Protein AF-A0A7S0SSJ2-F1 (afdb_monomer)

Organism: NCBI:txid96789

InterPro domains:
  IPR027417 P-loop containing nucleoside triphosphate hydrolase [G3DSA:3.40.50.300] (2-114)
  IPR027417 P-loop containing nucleoside triphosphate hydrolase [SSF52540] (21-78)

Structure (mmCIF, N/CA/C/O backbone):
data_AF-A0A7S0SSJ2-F1
#
_entry.id   AF-A0A7S0SSJ2-F1
#
loop_
_atom_site.group_PDB
_atom_site.id
_atom_site.type_symbol
_atom_site.label_atom_id
_atom_site.label_alt_id
_atom_site.label_comp_id
_atom_site.label_asym_id
_atom_site.label_entity_id
_atom_site.label_seq_id
_atom_site.pdbx_PDB_ins_code
_atom_site.Cartn_x
_atom_site.Cartn_y
_atom_site.Cartn_z
_atom_site.occupancy
_atom_site.B_iso_or_equiv
_atom_site.auth_seq_id
_atom_site.auth_comp_id
_atom_site.auth_asym_id
_atom_site.auth_atom_id
_atom_site.pdbx_PDB_model_num
ATOM 1 N N . GLY A 1 1 ? -35.348 -9.050 -1.127 1.00 56.72 1 GLY A N 1
ATOM 2 C CA . GLY A 1 1 ? -35.152 -7.618 -0.836 1.00 56.72 1 GLY A CA 1
ATOM 3 C C . GLY A 1 1 ? -34.572 -6.949 -2.057 1.00 56.72 1 GLY A C 1
ATOM 4 O O . GLY A 1 1 ? -33.995 -7.650 -2.886 1.00 56.72 1 GLY A O 1
ATOM 5 N N . LYS A 1 2 ? -34.745 -5.635 -2.213 1.00 62.66 2 LYS A N 1
ATOM 6 C CA . LYS A 1 2 ? -33.940 -4.910 -3.200 1.00 62.66 2 LYS A CA 1
ATOM 7 C C . LYS A 1 2 ? -32.551 -4.708 -2.587 1.00 62.66 2 LYS A C 1
ATOM 9 O O . LYS A 1 2 ? -32.437 -4.501 -1.388 1.00 62.66 2 LYS A O 1
ATOM 14 N N . LEU A 1 3 ? -31.499 -4.751 -3.401 1.00 72.38 3 LEU A N 1
ATOM 15 C CA . LEU A 1 3 ? -30.120 -4.521 -2.939 1.00 72.38 3 LEU A CA 1
ATOM 16 C C . LEU A 1 3 ? -29.913 -3.151 -2.263 1.00 72.38 3 LEU A C 1
ATOM 18 O O . LEU A 1 3 ? -28.961 -2.995 -1.517 1.00 72.38 3 LEU A O 1
ATOM 22 N N . ILE A 1 4 ? -30.819 -2.190 -2.481 1.00 79.44 4 ILE A N 1
ATOM 23 C CA . ILE A 1 4 ? -30.799 -0.862 -1.843 1.00 79.44 4 ILE A CA 1
ATOM 24 C C . ILE A 1 4 ? -31.039 -0.880 -0.325 1.00 79.44 4 ILE A C 1
ATOM 26 O O . ILE A 1 4 ? -30.821 0.143 0.312 1.00 79.44 4 ILE A O 1
ATOM 30 N N . ASP A 1 5 ? -31.484 -2.002 0.244 1.00 87.19 5 ASP A N 1
ATOM 31 C CA . ASP A 1 5 ? -31.799 -2.114 1.675 1.00 87.19 5 ASP A CA 1
ATOM 32 C C . ASP A 1 5 ? -30.610 -2.641 2.510 1.00 87.19 5 ASP A C 1
ATOM 34 O O . ASP A 1 5 ? -30.775 -2.920 3.696 1.00 87.19 5 ASP A O 1
ATOM 38 N N . TYR A 1 6 ? -29.433 -2.831 1.901 1.00 84.75 6 TYR A N 1
ATOM 39 C CA . TYR A 1 6 ? -28.267 -3.454 2.536 1.00 84.75 6 TYR A CA 1
ATOM 40 C C . TYR A 1 6 ? -27.045 -2.532 2.500 1.00 84.75 6 TYR A C 1
ATOM 42 O O . TYR A 1 6 ? -26.743 -1.930 1.470 1.00 84.75 6 TYR A O 1
ATOM 50 N N . GLU A 1 7 ? -26.310 -2.486 3.610 1.00 87.50 7 GLU A N 1
ATOM 51 C CA . GLU A 1 7 ? -25.026 -1.795 3.737 1.00 87.50 7 GLU A CA 1
ATOM 52 C C . GLU A 1 7 ? -23.968 -2.705 4.376 1.00 87.50 7 GLU A C 1
ATOM 54 O O . GLU A 1 7 ? -24.295 -3.720 4.995 1.00 87.50 7 GLU A O 1
ATOM 59 N N . ILE A 1 8 ? -22.695 -2.345 4.203 1.00 86.88 8 ILE A N 1
ATOM 60 C CA . ILE A 1 8 ? -21.563 -3.012 4.852 1.00 86.88 8 ILE A CA 1
ATOM 61 C C . ILE A 1 8 ? -21.060 -2.092 5.958 1.00 86.88 8 ILE A C 1
ATOM 63 O O . ILE A 1 8 ? -20.655 -0.963 5.684 1.00 86.88 8 ILE A O 1
ATOM 67 N N . GLN A 1 9 ? -21.046 -2.601 7.188 1.00 90.50 9 GLN A N 1
ATOM 68 C CA . GLN A 1 9 ? -20.478 -1.913 8.342 1.00 90.50 9 GLN A CA 1
ATOM 69 C C . GLN A 1 9 ? -19.176 -2.596 8.757 1.00 90.50 9 GLN A C 1
ATOM 71 O O . GLN A 1 9 ? -19.142 -3.802 9.003 1.00 90.50 9 GLN A O 1
ATOM 76 N N . LEU A 1 10 ? -18.100 -1.815 8.833 1.00 91.75 10 LEU A N 1
ATOM 77 C CA . LEU A 1 10 ? -16.808 -2.274 9.334 1.00 91.75 10 LEU A CA 1
ATOM 78 C C . LEU A 1 10 ? -16.740 -1.988 10.831 1.00 91.75 10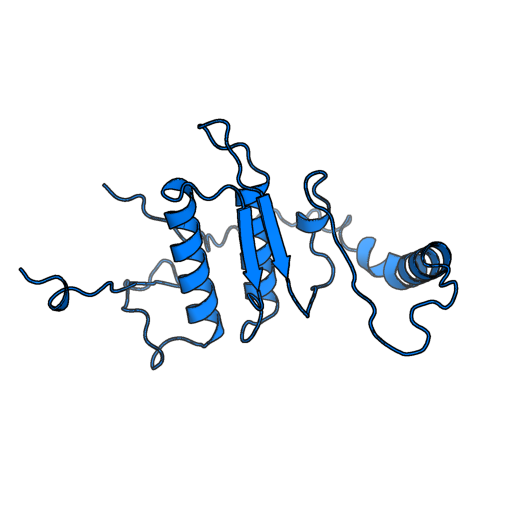 LEU A C 1
ATOM 80 O O . LEU A 1 10 ? -16.787 -0.827 11.232 1.00 91.75 10 LEU A O 1
ATOM 84 N N . ASN A 1 11 ? -16.610 -3.030 11.647 1.00 93.19 11 ASN A N 1
ATOM 85 C CA . ASN A 1 11 ? -16.332 -2.890 13.073 1.00 93.19 11 ASN A CA 1
ATOM 86 C C . ASN A 1 11 ? -14.839 -3.094 13.318 1.00 93.19 11 ASN A C 1
ATOM 88 O O . ASN A 1 11 ? -14.255 -4.048 12.810 1.00 93.19 11 ASN A O 1
ATOM 92 N N . VAL A 1 12 ? -14.233 -2.196 14.087 1.00 92.50 12 VAL A N 1
ATOM 93 C CA . VAL A 1 12 ? -12.790 -2.161 14.328 1.00 92.50 12 VAL A CA 1
ATOM 94 C C . VAL A 1 12 ? -12.492 -2.049 15.816 1.00 92.50 12 VAL A C 1
ATOM 96 O O . VAL A 1 12 ? -13.277 -1.494 16.585 1.00 92.50 12 VAL A O 1
ATOM 99 N N . SER A 1 13 ? -11.344 -2.584 16.213 1.00 90.69 13 SER A N 1
ATOM 100 C CA . SER A 1 13 ? -10.760 -2.401 17.536 1.00 90.69 13 SER A CA 1
ATOM 101 C C . SER A 1 13 ? -9.256 -2.246 17.354 1.00 90.69 13 SER A C 1
ATOM 103 O O . SER A 1 13 ? -8.628 -3.056 16.678 1.00 90.69 13 SER A O 1
ATOM 105 N N . PHE A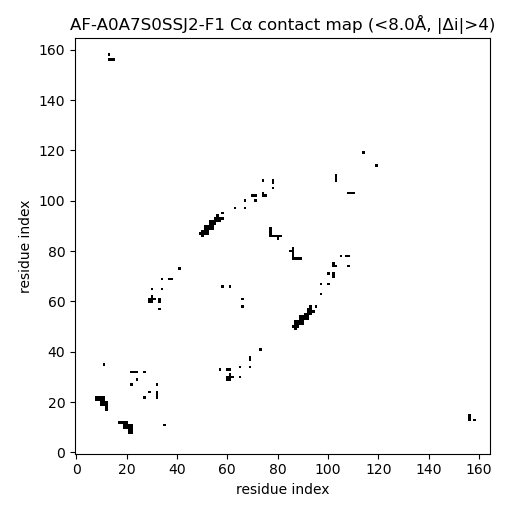 1 14 ? -8.693 -1.175 17.910 1.00 85.88 14 PHE A N 1
ATOM 106 C CA . PHE A 1 14 ? -7.260 -0.864 17.817 1.00 85.88 14 PHE A CA 1
ATOM 107 C C . PHE A 1 14 ? -6.507 -1.220 19.104 1.00 85.88 14 PHE A C 1
ATOM 109 O O . PHE A 1 14 ? -5.338 -0.879 19.247 1.00 85.88 14 PHE A O 1
ATOM 116 N N . ARG A 1 15 ? -7.195 -1.829 20.078 1.00 85.12 15 ARG A N 1
ATOM 117 C CA . ARG A 1 15 ? -6.622 -2.292 21.345 1.00 85.12 15 ARG A CA 1
ATOM 118 C C . ARG A 1 15 ? -7.282 -3.609 21.724 1.00 85.12 15 ARG A C 1
ATOM 120 O O . ARG A 1 15 ? -8.503 -3.721 21.653 1.00 85.12 15 ARG A O 1
ATOM 127 N N . ASN A 1 16 ? -6.498 -4.567 22.203 1.00 78.12 16 ASN A N 1
ATOM 128 C CA . ASN A 1 16 ? -6.989 -5.917 22.506 1.00 78.12 16 ASN A CA 1
ATOM 129 C C . ASN A 1 16 ? -8.155 -5.954 23.503 1.00 78.12 16 ASN A C 1
ATOM 131 O O . ASN A 1 16 ? -9.019 -6.818 23.413 1.00 78.12 16 ASN A O 1
ATOM 135 N N . GLU A 1 17 ? -8.203 -5.004 24.436 1.00 86.38 17 GLU A N 1
ATOM 136 C CA . GLU A 1 17 ? -9.239 -4.945 25.473 1.00 86.38 17 GLU A CA 1
ATOM 137 C C . GLU A 1 17 ? -10.399 -3.994 25.141 1.00 86.38 17 GLU A C 1
ATOM 139 O O . GLU A 1 17 ? -11.270 -3.775 25.983 1.00 86.38 17 GLU A O 1
ATOM 144 N N . SER A 1 18 ? -10.430 -3.389 23.946 1.00 85.75 18 SER A N 1
ATOM 145 C CA . SER A 1 18 ? -11.557 -2.545 23.542 1.00 85.75 18 SER A CA 1
ATOM 146 C C . SER A 1 18 ? -12.612 -3.314 22.762 1.00 85.75 18 SER A C 1
ATOM 148 O O . SER A 1 18 ? -12.300 -4.123 21.888 1.00 85.75 18 SER A O 1
ATOM 150 N N . ASP A 1 19 ? -13.873 -2.985 23.040 1.00 89.12 19 ASP A N 1
ATOM 151 C CA . ASP A 1 19 ? -15.005 -3.473 22.263 1.00 89.12 19 ASP A CA 1
ATOM 152 C C . ASP A 1 19 ? -14.875 -3.075 20.787 1.00 89.12 19 ASP A C 1
ATOM 154 O O . ASP A 1 19 ? -14.458 -1.960 20.454 1.00 89.12 19 ASP A O 1
ATOM 158 N N . LEU A 1 20 ? -15.303 -3.983 19.908 1.00 92.44 20 LEU A N 1
ATOM 159 C CA . LEU A 1 20 ? -15.479 -3.705 18.488 1.00 92.44 20 LEU A CA 1
ATOM 160 C C . LEU A 1 20 ? -16.498 -2.582 18.299 1.00 92.44 20 LEU A C 1
ATOM 162 O O . LEU A 1 20 ? -17.626 -2.646 18.793 1.00 92.44 20 LEU A O 1
ATOM 166 N N . VAL A 1 21 ? -16.100 -1.553 17.560 1.00 92.50 21 VAL A N 1
ATOM 167 C CA . VAL A 1 21 ? -16.920 -0.365 17.329 1.00 92.50 21 VAL A CA 1
ATOM 168 C C . VAL A 1 21 ? -16.955 -0.021 15.852 1.00 92.50 21 VAL A C 1
ATOM 170 O O . VAL A 1 21 ? -15.976 -0.202 15.132 1.00 92.50 21 VAL A O 1
ATOM 173 N N . GLU A 1 22 ? -18.090 0.502 15.400 1.00 93.06 22 GLU A N 1
ATOM 174 C CA . GLU A 1 22 ? -18.273 0.876 14.001 1.00 93.06 22 GLU A CA 1
ATOM 175 C C . GLU A 1 22 ? -17.240 1.930 13.571 1.00 93.06 22 GLU A C 1
ATOM 177 O O . GLU A 1 22 ? -17.023 2.946 14.250 1.00 93.06 22 GLU A O 1
ATOM 182 N N . LEU A 1 23 ? -16.599 1.691 12.425 1.00 91.56 23 LEU A N 1
ATOM 183 C CA . LEU A 1 23 ? -15.592 2.564 11.843 1.00 91.56 23 LEU A CA 1
ATOM 184 C C . LEU A 1 23 ? -16.226 3.897 11.424 1.00 91.56 23 LEU A C 1
ATOM 186 O O . LEU A 1 23 ? -16.713 4.069 10.311 1.00 91.56 23 LEU A O 1
ATOM 190 N N . SER A 1 24 ? -16.179 4.873 12.327 1.00 88.50 24 SER A N 1
ATOM 191 C CA . SER A 1 24 ? -16.754 6.202 12.113 1.00 88.50 24 SER A CA 1
ATOM 192 C C . SER A 1 24 ? -15.700 7.306 12.022 1.00 88.50 24 SER A C 1
ATOM 194 O O . SER A 1 24 ? -14.723 7.319 12.771 1.00 88.50 24 SER A O 1
ATOM 196 N N . GLY A 1 25 ? -15.953 8.297 11.159 1.00 85.56 25 GLY A N 1
ATOM 197 C CA . GLY A 1 25 ? -15.145 9.518 11.047 1.00 85.56 25 GLY A CA 1
ATOM 198 C C . GLY A 1 25 ? -15.203 10.445 12.264 1.00 85.56 25 GLY A C 1
ATOM 199 O O . GLY A 1 25 ? -14.368 11.333 12.378 1.00 85.56 25 GLY A O 1
ATOM 200 N N . LEU A 1 26 ? -16.168 10.249 13.168 1.00 86.25 26 LEU A N 1
ATOM 201 C CA . LEU A 1 26 ? -16.274 11.018 14.414 1.00 86.25 26 LEU A CA 1
ATOM 202 C C . LEU A 1 26 ? -15.372 10.474 15.528 1.00 86.25 26 LEU A C 1
ATOM 204 O O . LEU A 1 26 ? -15.060 11.203 16.466 1.00 86.25 26 LEU A O 1
ATOM 208 N N . ARG A 1 27 ? -15.006 9.189 15.453 1.00 85.88 27 ARG A N 1
ATOM 209 C CA . ARG A 1 27 ? -14.333 8.467 16.540 1.00 85.88 27 ARG A CA 1
ATOM 210 C C . ARG A 1 27 ? -12.903 8.066 16.197 1.00 85.88 27 ARG A C 1
ATOM 212 O O . ARG A 1 27 ? -12.080 7.997 17.101 1.00 85.88 27 ARG A O 1
ATOM 219 N N . HIS A 1 28 ? -12.623 7.838 14.918 1.00 89.31 28 HIS A N 1
ATOM 220 C CA . HIS A 1 28 ? -11.327 7.373 14.440 1.00 8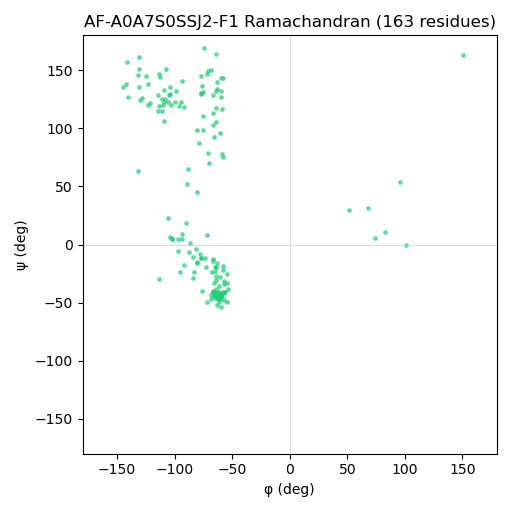9.31 28 HIS A CA 1
ATOM 221 C C . HIS A 1 28 ? -10.640 8.434 13.585 1.00 89.31 28 HIS A C 1
ATOM 223 O O . HIS A 1 28 ? -11.282 9.187 12.844 1.00 89.31 28 HIS A O 1
ATOM 229 N N . SER A 1 29 ? -9.316 8.468 13.675 1.00 87.69 29 SER A N 1
ATOM 230 C CA . SER A 1 29 ? -8.458 9.332 12.874 1.00 87.69 29 SER A CA 1
ATOM 231 C C . SER A 1 29 ? -8.540 8.995 11.379 1.00 87.69 29 SER A C 1
ATOM 233 O O . SER A 1 29 ? -9.001 7.927 10.969 1.00 87.69 29 SER A O 1
ATOM 235 N N . GLY A 1 30 ? -8.067 9.917 10.534 1.00 84.62 30 GLY A N 1
ATOM 236 C CA . GLY A 1 30 ? -7.947 9.661 9.095 1.00 84.62 30 GLY A CA 1
ATOM 237 C C . GLY A 1 30 ? -7.074 8.439 8.795 1.00 84.62 30 GLY A C 1
ATOM 238 O O . GLY A 1 30 ? -7.454 7.616 7.963 1.00 84.62 30 GLY A O 1
ATOM 239 N N . GLY A 1 31 ? -5.971 8.281 9.533 1.00 83.44 31 GLY A N 1
ATOM 240 C CA . GLY A 1 31 ? -5.044 7.170 9.350 1.00 83.44 31 GLY A CA 1
ATOM 241 C C . GLY A 1 31 ? -5.636 5.820 9.749 1.00 83.44 31 GLY A C 1
ATOM 242 O O . GLY A 1 31 ? -5.604 4.887 8.957 1.00 83.44 31 GLY A O 1
ATOM 243 N N . GLU A 1 32 ? -6.277 5.730 10.916 1.00 86.81 32 GLU A N 1
ATOM 244 C CA . GLU A 1 32 ? -6.969 4.509 11.369 1.00 86.81 32 GLU A CA 1
ATOM 245 C C . GLU A 1 32 ? -8.025 4.036 10.363 1.00 86.81 32 GLU A C 1
ATOM 247 O O . GLU A 1 32 ? -8.149 2.843 10.072 1.00 86.81 32 GLU A O 1
ATOM 252 N N . ARG A 1 33 ? -8.770 4.981 9.782 1.00 86.69 33 ARG A N 1
ATOM 253 C CA . ARG A 1 33 ? -9.764 4.689 8.746 1.00 86.69 33 ARG A CA 1
ATOM 254 C C . ARG A 1 33 ? -9.125 4.184 7.460 1.00 86.69 33 ARG A C 1
ATOM 256 O O . ARG A 1 33 ? -9.655 3.246 6.866 1.00 86.69 33 ARG A O 1
ATOM 263 N N . ALA A 1 34 ? -8.010 4.778 7.042 1.00 85.44 34 ALA A N 1
ATOM 264 C CA . ALA A 1 34 ? -7.264 4.330 5.873 1.00 85.44 34 ALA A CA 1
ATOM 265 C C . ALA A 1 34 ? -6.730 2.903 6.078 1.00 85.44 34 ALA A C 1
ATOM 267 O O . ALA A 1 34 ? -7.063 2.024 5.284 1.00 85.44 34 ALA A O 1
ATOM 268 N N . VAL A 1 35 ? -6.024 2.644 7.186 1.00 86.00 35 VAL A N 1
ATOM 269 C CA . VAL A 1 35 ? -5.492 1.312 7.534 1.00 86.00 35 VAL A CA 1
ATOM 270 C C . VAL A 1 35 ? -6.602 0.263 7.547 1.00 86.00 35 VAL A C 1
ATOM 272 O O . VAL A 1 35 ? -6.482 -0.766 6.888 1.00 86.00 35 VAL A O 1
ATOM 275 N N . SER A 1 36 ? -7.716 0.539 8.231 1.00 89.19 36 SER A N 1
ATOM 276 C CA . SER A 1 36 ? -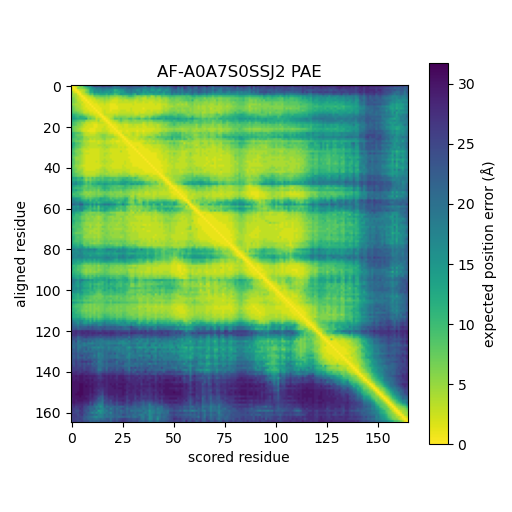8.846 -0.398 8.326 1.00 89.19 36 SER A CA 1
ATOM 277 C C . SER A 1 36 ? -9.447 -0.720 6.958 1.00 89.19 36 SER A C 1
ATOM 279 O O . SER A 1 36 ? -9.739 -1.874 6.653 1.00 89.19 36 SER A O 1
ATOM 281 N N . THR A 1 37 ? -9.604 0.302 6.112 1.00 87.81 37 THR A N 1
ATOM 282 C CA . THR A 1 37 ? -10.145 0.138 4.757 1.00 87.81 37 THR A CA 1
ATOM 283 C C . THR A 1 37 ? -9.214 -0.716 3.902 1.00 87.81 37 THR A C 1
ATOM 285 O O . THR A 1 37 ? -9.670 -1.619 3.207 1.00 87.81 37 THR A O 1
ATOM 288 N N . ILE A 1 38 ? -7.908 -0.464 3.972 1.00 85.75 38 ILE A N 1
ATOM 289 C CA . ILE A 1 38 ? -6.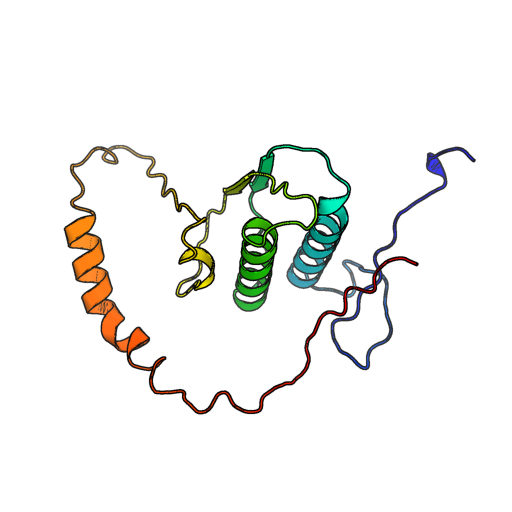904 -1.209 3.212 1.00 85.75 38 ILE A CA 1
ATOM 290 C C . ILE A 1 38 ? -6.860 -2.666 3.666 1.00 85.75 38 ILE A C 1
ATOM 292 O O . ILE A 1 38 ? -6.910 -3.552 2.821 1.00 85.75 38 ILE A O 1
ATOM 296 N N . MET A 1 39 ? -6.841 -2.922 4.975 1.00 85.94 39 MET A N 1
ATOM 297 C CA . MET A 1 39 ? -6.866 -4.281 5.525 1.00 85.94 39 MET A CA 1
ATOM 298 C C . MET A 1 39 ? -8.109 -5.051 5.078 1.00 85.94 39 MET A C 1
ATOM 300 O O . MET A 1 39 ? -8.006 -6.200 4.654 1.00 85.94 39 MET A O 1
ATOM 304 N N . TYR A 1 40 ? -9.277 -4.406 5.090 1.00 88.56 40 TYR A N 1
ATOM 305 C CA . TYR A 1 40 ? -10.502 -5.004 4.564 1.00 88.56 40 TYR A CA 1
ATOM 306 C C . TYR A 1 40 ? -10.386 -5.341 3.071 1.00 88.56 40 TYR A C 1
ATOM 308 O O . TYR A 1 40 ? -10.699 -6.457 2.657 1.00 88.56 40 TYR A O 1
ATOM 316 N N . LEU A 1 41 ? -9.887 -4.408 2.253 1.00 85.75 41 LEU A N 1
ATOM 317 C CA . LEU A 1 41 ? -9.658 -4.660 0.830 1.00 85.75 41 LEU A CA 1
ATOM 318 C C . LEU A 1 41 ? -8.649 -5.789 0.609 1.00 85.75 41 LEU A C 1
ATOM 320 O O . LEU A 1 41 ? -8.826 -6.567 -0.323 1.00 85.75 41 LEU A O 1
ATOM 324 N N . MET A 1 42 ? -7.628 -5.899 1.462 1.00 81.31 42 MET A N 1
ATOM 325 C CA . MET A 1 42 ? -6.647 -6.979 1.436 1.00 81.31 42 MET A CA 1
ATOM 326 C C . MET A 1 42 ? -7.255 -8.333 1.783 1.00 81.31 42 MET A C 1
ATOM 328 O O . MET A 1 42 ? -6.955 -9.303 1.104 1.00 81.31 42 MET A O 1
ATOM 332 N N . ALA A 1 43 ? -8.159 -8.407 2.758 1.00 84.19 43 ALA A N 1
ATOM 333 C CA . ALA A 1 43 ? -8.862 -9.648 3.078 1.00 84.19 43 ALA A CA 1
ATOM 334 C C . ALA A 1 43 ? -9.750 -10.137 1.916 1.00 84.19 43 ALA A C 1
ATOM 336 O O . ALA A 1 43 ? -9.915 -11.335 1.709 1.00 84.19 43 ALA A O 1
ATOM 337 N N . LEU A 1 44 ? -10.290 -9.219 1.108 1.00 83.69 44 LEU A N 1
ATOM 338 C CA . LEU A 1 44 ? -11.097 -9.571 -0.065 1.00 83.69 44 LEU A CA 1
ATOM 339 C C . LEU A 1 44 ? -10.274 -10.029 -1.268 1.00 83.69 44 LEU A C 1
ATOM 341 O O . LEU A 1 44 ? -10.842 -10.529 -2.240 1.00 83.69 44 LEU A O 1
ATOM 345 N N . GLN A 1 45 ? -8.957 -9.842 -1.247 1.00 77.75 45 GLN A N 1
ATOM 346 C CA . GLN A 1 45 ? -8.108 -10.068 -2.409 1.00 77.75 45 GLN A CA 1
ATOM 347 C C . GLN A 1 45 ? -8.209 -11.491 -2.952 1.00 77.75 45 GLN A C 1
ATOM 349 O O . GLN A 1 45 ? -8.309 -11.646 -4.171 1.00 77.75 45 GLN A O 1
ATOM 354 N N . ASP A 1 46 ? -8.264 -12.499 -2.087 1.00 71.31 46 ASP A N 1
ATOM 355 C CA . ASP A 1 46 ? -8.360 -13.908 -2.493 1.00 71.31 46 ASP A CA 1
ATOM 356 C C . ASP A 1 46 ? -9.670 -14.234 -3.225 1.00 71.31 46 ASP A C 1
ATOM 358 O O . ASP A 1 46 ? -9.744 -15.188 -3.996 1.00 71.31 46 ASP A O 1
ATOM 362 N N . MET A 1 47 ? -10.695 -13.395 -3.063 1.00 77.25 47 MET A N 1
ATOM 363 C CA . MET A 1 47 ? -11.973 -13.525 -3.763 1.00 77.25 47 MET A CA 1
ATOM 364 C C . MET A 1 47 ? -11.981 -12.830 -5.133 1.00 77.25 47 MET A C 1
ATOM 366 O O . MET A 1 47 ? -12.956 -12.949 -5.880 1.00 77.25 47 MET A O 1
ATOM 370 N N . THR A 1 48 ? -10.927 -12.086 -5.487 1.00 72.94 48 THR A N 1
ATOM 371 C CA . THR A 1 48 ? -10.864 -11.322 -6.742 1.00 72.94 48 THR A CA 1
ATOM 372 C C . THR A 1 48 ? -9.977 -12.010 -7.782 1.00 72.94 48 THR A C 1
ATOM 374 O O . THR A 1 48 ? -8.814 -12.314 -7.530 1.00 72.94 48 THR A O 1
ATOM 377 N N . ALA A 1 49 ? -10.498 -12.184 -8.998 1.00 73.50 49 ALA A N 1
ATOM 378 C CA . ALA A 1 49 ? -9.802 -12.860 -10.100 1.00 73.50 49 ALA A CA 1
ATOM 379 C C . ALA A 1 49 ? -8.950 -11.922 -10.988 1.00 73.50 49 ALA A C 1
ATOM 381 O O . ALA A 1 49 ? -8.654 -12.258 -12.135 1.00 73.50 49 ALA A O 1
ATOM 382 N N . SER A 1 50 ? -8.603 -10.718 -10.516 1.00 82.50 50 SER A N 1
ATOM 383 C CA . SER A 1 50 ? -7.867 -9.751 -11.344 1.00 82.50 50 SER A CA 1
ATOM 384 C C . SER A 1 50 ? -6.382 -10.119 -11.448 1.00 82.50 50 SER A C 1
ATOM 386 O O . SER A 1 50 ? -5.750 -10.282 -10.404 1.00 82.50 50 SER A O 1
ATOM 388 N N . PRO A 1 51 ? -5.791 -10.171 -12.659 1.00 83.38 51 PRO A N 1
ATOM 389 C CA . PRO A 1 51 ? -4.383 -10.524 -12.852 1.00 83.38 51 PRO A CA 1
ATOM 390 C C . PRO A 1 51 ? -3.385 -9.464 -12.428 1.00 83.38 51 PRO A C 1
ATOM 392 O O . PRO A 1 51 ? -2.220 -9.777 -12.185 1.00 83.38 51 PRO A O 1
ATOM 395 N N . PHE A 1 52 ? -3.841 -8.225 -12.302 1.00 87.81 52 PHE A N 1
ATOM 396 C CA . PHE A 1 52 ? -3.057 -7.169 -11.701 1.00 87.81 52 PHE A CA 1
ATOM 397 C C . PHE A 1 52 ? -3.938 -6.273 -10.842 1.00 87.81 52 PHE A C 1
ATOM 399 O O . PHE A 1 52 ? -5.160 -6.198 -11.014 1.00 87.81 52 PHE A O 1
ATOM 406 N N . ARG A 1 53 ? -3.297 -5.597 -9.898 1.00 87.19 53 ARG A N 1
ATOM 407 C CA . ARG A 1 53 ? -3.912 -4.658 -8.971 1.00 87.19 53 ARG A CA 1
ATOM 408 C C . ARG A 1 53 ? -3.090 -3.387 -8.971 1.00 87.19 53 ARG A C 1
ATOM 410 O O . ARG A 1 53 ? -1.864 -3.436 -8.956 1.00 87.19 53 ARG A O 1
ATOM 417 N N . VAL A 1 54 ? -3.780 -2.257 -9.023 1.00 88.81 54 VAL A N 1
ATOM 418 C CA . VAL A 1 54 ? -3.157 -0.939 -8.958 1.00 88.81 54 VAL A CA 1
ATOM 419 C C . VAL A 1 54 ? -3.622 -0.288 -7.676 1.00 88.81 54 VAL A C 1
ATOM 421 O O . VAL A 1 54 ? -4.817 -0.252 -7.385 1.00 88.81 54 VAL A O 1
ATOM 424 N N . VAL A 1 55 ? -2.658 0.186 -6.912 1.00 85.19 55 VAL A N 1
ATOM 425 C CA . VAL A 1 55 ? -2.853 0.865 -5.648 1.00 85.19 55 VAL A CA 1
ATOM 426 C C . VAL A 1 55 ? -2.178 2.219 -5.790 1.00 85.19 55 VAL A C 1
ATOM 428 O O . VAL A 1 55 ? -0.982 2.269 -6.055 1.00 85.19 55 VAL A O 1
ATOM 431 N N . ASP A 1 56 ? -2.943 3.294 -5.649 1.00 86.31 56 ASP A N 1
ATOM 432 C CA . ASP A 1 56 ? -2.457 4.667 -5.790 1.00 86.31 56 ASP A CA 1
ATOM 433 C C . ASP A 1 56 ? -2.784 5.466 -4.527 1.00 86.31 56 ASP A C 1
ATOM 435 O O . ASP A 1 56 ? -3.819 5.227 -3.902 1.00 86.31 56 ASP A O 1
ATOM 439 N N . GLU A 1 57 ? -1.892 6.381 -4.147 1.00 79.38 57 GLU A N 1
ATOM 440 C CA . GLU A 1 57 ? -2.043 7.295 -3.001 1.00 79.38 57 GLU A CA 1
ATOM 441 C C . GLU A 1 57 ? -2.410 6.602 -1.676 1.00 79.38 57 GLU A C 1
ATOM 443 O O . GLU A 1 57 ? -3.056 7.178 -0.796 1.00 79.38 57 GLU A O 1
ATOM 448 N N . ILE A 1 58 ? -1.985 5.347 -1.504 1.00 70.12 58 ILE A N 1
ATOM 449 C CA . ILE A 1 58 ? -2.384 4.538 -0.347 1.00 70.12 58 ILE A CA 1
ATOM 450 C C . ILE A 1 58 ? -1.895 5.101 0.985 1.00 70.12 58 ILE A C 1
ATOM 452 O O . ILE A 1 58 ? -2.424 4.748 2.030 1.00 70.12 58 ILE A O 1
ATOM 456 N N . ASN A 1 59 ? -0.886 5.965 0.947 1.00 65.19 59 ASN A N 1
ATOM 457 C CA . ASN A 1 59 ? -0.194 6.523 2.096 1.00 65.19 59 ASN A CA 1
ATOM 458 C C . ASN A 1 59 ? -0.561 7.980 2.420 1.00 65.19 59 ASN A C 1
ATOM 460 O O . ASN A 1 59 ? 0.036 8.568 3.325 1.00 65.19 59 ASN A O 1
ATOM 464 N N . GLN A 1 60 ? -1.543 8.583 1.741 1.00 70.88 60 GLN A N 1
ATOM 465 C CA . GLN A 1 60 ? -2.010 9.920 2.115 1.00 70.88 60 GLN A CA 1
ATOM 466 C C . GLN A 1 60 ? -2.883 9.893 3.375 1.00 70.88 60 GLN A C 1
ATOM 468 O O . GLN A 1 60 ? -3.846 9.140 3.486 1.00 70.88 60 GLN A O 1
ATOM 473 N N . GLY A 1 61 ? -2.572 10.775 4.329 1.00 70.25 61 GLY A N 1
ATOM 474 C CA . GLY A 1 61 ? -3.360 10.937 5.557 1.00 70.25 61 GLY A CA 1
ATOM 475 C C . GLY A 1 61 ? -3.047 9.928 6.668 1.00 70.25 61 GLY A C 1
ATOM 476 O O . GLY A 1 61 ? -3.772 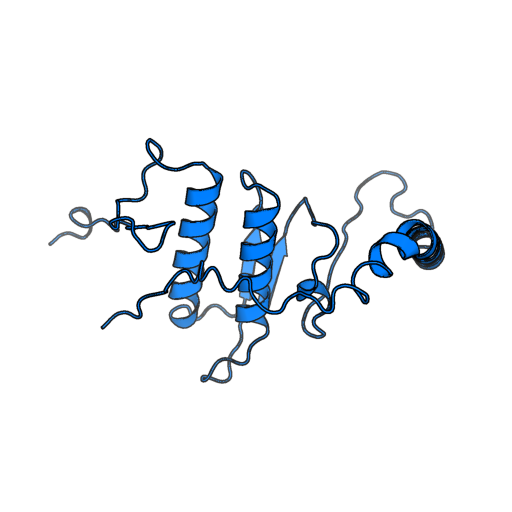9.895 7.662 1.00 70.25 61 GLY A O 1
ATOM 477 N N . MET A 1 62 ? -1.970 9.147 6.521 1.00 76.50 62 MET A N 1
ATOM 478 C CA . MET A 1 62 ? -1.413 8.267 7.553 1.00 76.50 62 MET A CA 1
ATOM 479 C C . MET A 1 62 ? -0.095 8.821 8.108 1.00 76.50 62 MET A C 1
ATOM 481 O O . MET A 1 62 ? 0.645 9.524 7.417 1.00 76.50 62 MET A O 1
ATOM 485 N N . ASP A 1 63 ? 0.195 8.506 9.370 1.00 81.69 63 ASP A N 1
ATOM 486 C CA . ASP A 1 63 ? 1.530 8.692 9.939 1.00 81.69 63 ASP A CA 1
ATOM 487 C C . ASP A 1 63 ? 2.518 7.631 9.415 1.00 81.69 63 ASP A C 1
ATOM 489 O O . ASP A 1 63 ? 2.139 6.646 8.778 1.00 81.69 63 ASP A O 1
ATOM 493 N N . GLU A 1 64 ? 3.807 7.831 9.693 1.00 81.38 64 GLU A N 1
ATOM 494 C CA . GLU A 1 64 ? 4.882 6.959 9.201 1.00 81.38 64 GLU A CA 1
ATOM 495 C C . GLU A 1 64 ? 4.806 5.523 9.746 1.00 81.38 64 GLU A C 1
ATOM 497 O O . GLU A 1 64 ? 5.276 4.592 9.091 1.00 81.38 64 GLU A O 1
ATOM 502 N N . ARG A 1 65 ? 4.221 5.317 10.936 1.00 82.88 65 ARG A N 1
ATOM 503 C CA . ARG A 1 65 ? 4.090 3.982 11.539 1.00 82.88 65 ARG A CA 1
ATOM 504 C C . ARG A 1 65 ? 3.042 3.167 10.786 1.00 82.88 65 ARG A C 1
ATOM 506 O O . ARG A 1 65 ? 3.317 2.038 10.387 1.00 82.88 65 ARG A O 1
ATOM 513 N N . ASN A 1 66 ? 1.872 3.757 10.568 1.00 80.00 66 ASN A N 1
ATOM 514 C CA . ASN A 1 66 ? 0.768 3.133 9.847 1.00 80.00 66 ASN A CA 1
ATOM 515 C C . ASN A 1 66 ? 1.114 2.893 8.374 1.00 80.00 66 ASN A C 1
ATOM 517 O O . ASN A 1 66 ? 0.838 1.820 7.843 1.00 80.00 66 ASN A O 1
ATOM 521 N N . GLU A 1 67 ? 1.780 3.855 7.733 1.00 81.94 67 GLU A N 1
ATOM 522 C CA . GLU A 1 67 ? 2.252 3.724 6.354 1.00 81.94 67 GLU A CA 1
ATOM 523 C C . GLU A 1 67 ? 3.234 2.552 6.187 1.00 81.94 67 GLU A C 1
ATOM 525 O O . GLU A 1 67 ? 3.073 1.756 5.261 1.00 81.94 67 GLU A O 1
ATOM 530 N N . ARG A 1 68 ? 4.200 2.395 7.105 1.00 85.31 68 ARG A N 1
ATOM 531 C CA . ARG A 1 68 ? 5.130 1.254 7.091 1.00 85.31 68 ARG A CA 1
ATOM 532 C C . ARG A 1 68 ? 4.389 -0.073 7.255 1.00 85.31 68 ARG A C 1
ATOM 534 O O . ARG A 1 68 ? 4.582 -0.971 6.444 1.00 85.31 68 ARG A O 1
ATOM 541 N N . LEU A 1 69 ? 3.504 -0.172 8.248 1.00 84.69 69 LEU A N 1
ATOM 542 C CA . LEU A 1 69 ? 2.757 -1.402 8.527 1.00 84.69 69 LEU A CA 1
ATOM 543 C C . LEU A 1 69 ? 1.895 -1.832 7.334 1.00 84.69 69 LEU A C 1
ATOM 545 O O . LEU A 1 69 ? 1.899 -3.000 6.953 1.00 84.69 69 LEU A O 1
ATOM 549 N N . VAL A 1 70 ? 1.174 -0.889 6.726 1.00 84.50 70 VAL A N 1
ATOM 550 C CA . VAL A 1 70 ? 0.357 -1.151 5.537 1.00 84.50 70 VAL A CA 1
ATOM 551 C C . VAL A 1 70 ? 1.220 -1.623 4.374 1.00 84.50 70 VAL A C 1
ATOM 553 O O . VAL A 1 70 ? 0.880 -2.611 3.723 1.00 84.50 70 VAL A O 1
ATOM 556 N N . LEU A 1 71 ? 2.334 -0.938 4.112 1.00 85.00 71 LEU A N 1
ATOM 557 C CA . LEU A 1 71 ? 3.214 -1.300 3.011 1.00 85.00 71 LEU A CA 1
ATOM 558 C C . LEU A 1 71 ? 3.796 -2.702 3.195 1.00 85.00 71 LEU A C 1
ATOM 560 O O . LEU A 1 71 ? 3.752 -3.505 2.264 1.00 85.00 71 LEU A O 1
ATOM 564 N N . ASP A 1 72 ? 4.295 -3.000 4.393 1.00 86.38 72 ASP A N 1
ATOM 565 C CA . ASP A 1 72 ? 4.876 -4.299 4.721 1.00 86.38 72 ASP A CA 1
ATOM 566 C C . ASP A 1 72 ? 3.855 -5.421 4.515 1.00 86.38 72 ASP A C 1
ATOM 568 O O . ASP A 1 72 ? 4.152 -6.433 3.879 1.00 86.38 72 ASP A O 1
ATOM 572 N N . ARG A 1 73 ? 2.610 -5.208 4.957 1.00 85.19 73 ARG A N 1
ATOM 573 C CA . ARG A 1 73 ? 1.513 -6.161 4.756 1.00 85.19 73 ARG A CA 1
ATOM 574 C C . ARG A 1 73 ? 1.172 -6.351 3.283 1.00 85.19 73 ARG A C 1
ATOM 576 O O . ARG A 1 73 ? 0.968 -7.487 2.858 1.00 85.19 73 ARG A O 1
ATOM 583 N N . ILE A 1 74 ? 1.112 -5.276 2.493 1.00 85.31 74 ILE A N 1
ATOM 584 C CA . ILE A 1 74 ? 0.854 -5.375 1.050 1.00 85.31 74 ILE A CA 1
ATOM 585 C C . ILE A 1 74 ? 1.941 -6.224 0.405 1.00 85.31 74 ILE A C 1
ATOM 587 O O . ILE A 1 74 ? 1.623 -7.218 -0.242 1.00 85.31 74 ILE A O 1
ATOM 591 N N . VAL A 1 75 ? 3.212 -5.883 0.616 1.00 86.25 75 VAL A N 1
ATOM 592 C CA . VAL A 1 75 ? 4.331 -6.620 0.023 1.00 86.25 75 VAL A CA 1
ATOM 593 C C . VAL A 1 75 ? 4.318 -8.084 0.462 1.00 86.25 75 VAL A C 1
ATOM 595 O O . VAL A 1 75 ? 4.452 -8.963 -0.389 1.00 86.25 75 VAL A O 1
ATOM 598 N N . GLN A 1 76 ? 4.087 -8.359 1.749 1.00 84.94 76 GLN A N 1
ATOM 599 C CA . GLN A 1 76 ? 3.980 -9.719 2.275 1.00 84.94 76 GLN A CA 1
ATOM 600 C C . GLN A 1 76 ? 2.877 -10.513 1.563 1.00 84.94 76 GLN A C 1
ATOM 602 O O . GLN A 1 76 ? 3.138 -11.620 1.090 1.00 84.94 76 GLN A O 1
ATOM 607 N N . ASN A 1 77 ? 1.678 -9.945 1.413 1.00 80.56 77 ASN A N 1
ATOM 608 C CA . ASN A 1 77 ? 0.568 -10.603 0.720 1.00 80.56 77 ASN A CA 1
ATOM 609 C C . ASN A 1 77 ? 0.843 -10.817 -0.777 1.00 80.56 77 ASN A C 1
ATOM 611 O O . ASN A 1 77 ? 0.389 -11.803 -1.347 1.00 80.56 77 ASN A O 1
ATOM 615 N N . CYS A 1 78 ? 1.582 -9.915 -1.426 1.00 81.44 78 CYS A N 1
ATOM 616 C CA . CYS A 1 78 ? 1.911 -10.029 -2.852 1.00 81.44 78 CYS A CA 1
ATOM 617 C C . CYS A 1 78 ? 3.001 -11.074 -3.122 1.00 81.44 78 CYS A C 1
ATOM 619 O O . CYS A 1 78 ? 2.954 -11.794 -4.121 1.00 81.44 78 CYS A O 1
ATOM 621 N N . CYS A 1 79 ? 4.008 -11.121 -2.248 1.00 83.25 79 CYS A N 1
ATOM 622 C CA . CYS A 1 79 ? 5.215 -11.920 -2.450 1.00 83.25 79 CYS A CA 1
ATOM 623 C C . CYS A 1 79 ? 5.107 -13.326 -1.846 1.00 83.25 79 CYS A C 1
ATOM 625 O O . CYS A 1 79 ? 5.882 -14.206 -2.215 1.00 83.25 79 CYS A O 1
ATOM 627 N N . THR A 1 80 ? 4.154 -13.564 -0.939 1.00 81.12 80 THR A N 1
ATOM 628 C CA . THR A 1 80 ? 3.891 -14.904 -0.400 1.00 81.12 80 THR A CA 1
ATOM 629 C C . THR A 1 80 ? 3.117 -15.726 -1.422 1.00 81.12 80 THR A C 1
ATOM 631 O O . THR A 1 80 ? 2.123 -15.265 -1.975 1.00 81.12 80 THR A O 1
ATOM 634 N N . ILE A 1 81 ? 3.569 -16.949 -1.697 1.00 72.56 81 ILE A N 1
ATOM 635 C CA . ILE A 1 81 ? 2.916 -17.848 -2.655 1.00 72.56 81 ILE A CA 1
ATOM 636 C C . ILE A 1 81 ? 1.520 -18.209 -2.135 1.00 72.56 81 ILE A C 1
ATOM 638 O O . ILE A 1 81 ? 1.393 -18.843 -1.087 1.00 72.56 81 ILE A O 1
ATOM 642 N N . SER A 1 82 ? 0.478 -17.828 -2.879 1.00 71.75 82 SER A N 1
ATOM 643 C CA . SER A 1 82 ? -0.899 -18.226 -2.590 1.00 71.75 82 SER A CA 1
ATOM 644 C C . SER A 1 82 ? -1.024 -19.756 -2.619 1.00 71.75 82 SER A C 1
ATOM 646 O O . SER A 1 82 ? -0.443 -20.393 -3.505 1.00 71.75 82 SER A O 1
ATOM 648 N N . PRO A 1 83 ? -1.843 -20.372 -1.744 1.00 70.44 83 PRO A N 1
ATOM 649 C CA . PRO A 1 83 ? -2.142 -21.806 -1.802 1.00 70.44 83 PRO A CA 1
ATOM 650 C C . PRO A 1 83 ? -2.684 -22.268 -3.164 1.00 70.44 83 PRO A C 1
ATOM 652 O O . PRO A 1 83 ? -2.526 -23.426 -3.543 1.00 70.44 83 PRO A O 1
ATOM 655 N N . SER A 1 84 ? -3.305 -21.354 -3.916 1.00 71.12 84 SER A N 1
ATOM 656 C CA . SER A 1 84 ? -3.813 -21.592 -5.271 1.00 71.12 84 SER A CA 1
ATOM 657 C C . SER A 1 84 ? -2.724 -21.588 -6.359 1.00 71.12 84 SER A C 1
ATOM 659 O O . SER A 1 84 ? -3.005 -21.911 -7.512 1.00 71.12 84 SER A O 1
ATOM 661 N N . GLY A 1 85 ? -1.487 -21.211 -6.013 1.00 72.75 85 GLY A N 1
ATOM 662 C CA . GLY A 1 85 ? -0.369 -21.030 -6.943 1.00 72.75 85 GLY A CA 1
ATOM 663 C C . GLY A 1 85 ? -0.464 -19.766 -7.802 1.00 72.75 85 GLY A C 1
ATOM 664 O O . GLY A 1 85 ? 0.362 -19.576 -8.694 1.00 72.75 85 GLY A O 1
ATOM 665 N N . TYR A 1 86 ? -1.460 -18.910 -7.555 1.00 76.69 86 TYR A N 1
ATOM 666 C CA . TYR A 1 86 ? -1.697 -17.690 -8.313 1.00 76.69 86 TYR A CA 1
ATOM 667 C C . TYR A 1 86 ? -1.493 -16.442 -7.456 1.00 76.69 86 TYR A C 1
ATOM 669 O O . TYR A 1 86 ? -2.270 -16.180 -6.540 1.00 76.69 86 TYR A O 1
ATOM 677 N N . ASN A 1 87 ? -0.488 -15.642 -7.813 1.00 79.50 87 ASN A N 1
ATOM 678 C CA . ASN A 1 87 ? -0.238 -14.339 -7.208 1.00 79.50 87 ASN A CA 1
ATOM 679 C C . ASN A 1 87 ? -0.471 -13.242 -8.257 1.00 79.50 87 ASN A C 1
ATOM 681 O O . ASN A 1 87 ? 0.216 -13.232 -9.282 1.00 79.50 87 ASN A O 1
ATOM 685 N N . PRO A 1 88 ? -1.421 -12.320 -8.040 1.00 83.44 88 PRO A N 1
ATOM 686 C CA . PRO A 1 88 ? -1.633 -11.207 -8.954 1.00 83.44 88 PRO A CA 1
ATOM 687 C C . PRO A 1 88 ? -0.486 -10.196 -8.862 1.00 83.44 88 PRO A C 1
ATOM 689 O O . PRO A 1 88 ? 0.104 -10.002 -7.802 1.00 83.44 88 PRO A O 1
ATOM 692 N N . GLN A 1 89 ? -0.183 -9.522 -9.973 1.00 88.44 89 GLN A N 1
ATOM 693 C CA . GLN A 1 89 ? 0.853 -8.487 -10.009 1.00 88.44 89 GLN A CA 1
ATOM 694 C C . GLN A 1 89 ? 0.356 -7.192 -9.359 1.00 88.44 89 GLN A C 1
ATOM 696 O O . GLN A 1 89 ? -0.747 -6.735 -9.654 1.00 88.44 89 GLN A O 1
ATOM 701 N N . TYR A 1 90 ? 1.185 -6.553 -8.536 1.00 89.50 90 TYR A N 1
ATOM 702 C CA . TYR A 1 90 ? 0.844 -5.275 -7.916 1.00 89.50 90 TYR A CA 1
ATOM 703 C C . TYR A 1 90 ? 1.645 -4.124 -8.492 1.00 89.50 90 TYR A C 1
ATOM 705 O O . TYR A 1 90 ? 2.868 -4.180 -8.589 1.00 89.50 90 TYR A O 1
ATOM 713 N N . PHE A 1 91 ? 0.930 -3.052 -8.804 1.00 90.94 91 PHE A N 1
ATOM 714 C CA . PHE A 1 91 ? 1.487 -1.744 -9.089 1.00 90.94 91 PHE A CA 1
ATOM 715 C C . PHE A 1 91 ? 1.135 -0.831 -7.929 1.00 90.94 91 PHE A C 1
ATOM 717 O O . PHE A 1 91 ? -0.018 -0.429 -7.778 1.00 90.94 91 PHE A O 1
ATOM 724 N N . LEU A 1 92 ? 2.131 -0.532 -7.104 1.00 88.75 92 LEU A N 1
ATOM 725 C CA . LEU A 1 92 ? 2.009 0.463 -6.056 1.00 88.75 92 LEU A CA 1
ATOM 726 C C . LEU A 1 92 ? 2.566 1.788 -6.566 1.00 88.75 92 LEU A C 1
ATOM 728 O O . LEU A 1 92 ? 3.749 1.890 -6.892 1.00 88.75 92 LEU A O 1
ATOM 732 N N . VAL A 1 93 ? 1.710 2.798 -6.611 1.00 88.38 93 VAL A N 1
ATOM 733 C CA . VAL A 1 93 ? 2.067 4.171 -6.940 1.00 88.38 93 VAL A CA 1
ATOM 734 C C . VAL A 1 93 ? 1.951 4.985 -5.663 1.00 88.38 93 VAL A C 1
ATOM 736 O O . VAL A 1 93 ? 0.922 4.994 -4.992 1.00 88.38 93 VAL A O 1
ATOM 739 N N . THR A 1 94 ? 3.053 5.619 -5.283 1.00 83.44 94 THR A N 1
ATOM 740 C CA . THR A 1 94 ? 3.109 6.461 -4.094 1.00 83.44 94 THR A CA 1
ATOM 741 C C . THR A 1 94 ? 4.045 7.644 -4.335 1.00 83.44 94 THR A C 1
ATOM 743 O O . THR A 1 94 ? 5.152 7.446 -4.847 1.00 83.44 94 THR A O 1
ATOM 746 N N . PRO A 1 95 ? 3.652 8.873 -3.950 1.00 75.25 95 PRO A N 1
ATOM 747 C CA . PRO A 1 95 ? 4.537 10.032 -4.008 1.00 75.25 95 PRO A CA 1
ATOM 748 C C . PRO A 1 95 ? 5.563 10.054 -2.863 1.00 75.25 95 PRO A C 1
ATOM 750 O O . PRO A 1 95 ? 6.489 10.866 -2.886 1.00 75.25 95 PRO A O 1
A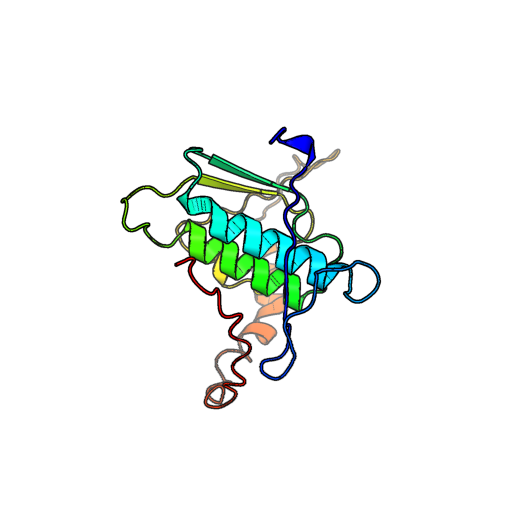TOM 753 N N . LYS A 1 96 ? 5.404 9.194 -1.847 1.00 73.62 96 LYS A N 1
ATOM 754 C CA . LYS A 1 96 ? 6.232 9.161 -0.636 1.00 73.62 96 LYS A CA 1
ATOM 755 C C . LYS A 1 96 ? 6.723 7.736 -0.364 1.00 73.62 96 LYS A C 1
ATOM 757 O O . LYS A 1 96 ? 5.941 6.797 -0.251 1.00 73.62 96 LYS A O 1
ATOM 762 N N . LEU A 1 97 ? 8.041 7.586 -0.261 1.00 74.12 97 LEU A N 1
ATOM 763 C CA . LEU A 1 97 ? 8.690 6.363 0.204 1.00 74.12 97 LEU A CA 1
ATOM 764 C C . LEU A 1 97 ? 9.324 6.650 1.561 1.00 74.12 97 LEU A C 1
ATOM 766 O O . LEU A 1 97 ? 10.105 7.594 1.695 1.00 74.12 97 LEU A O 1
ATOM 770 N N . LEU A 1 98 ? 8.983 5.844 2.564 1.00 75.25 98 LEU A N 1
ATOM 771 C CA . LEU A 1 98 ? 9.633 5.923 3.866 1.00 75.25 98 LEU A CA 1
ATOM 772 C C . LEU A 1 98 ? 11.067 5.371 3.784 1.00 75.25 98 LEU A C 1
ATOM 774 O O . LEU A 1 98 ? 11.329 4.425 3.039 1.00 75.25 98 LEU A O 1
ATOM 778 N N . PRO A 1 99 ? 12.016 5.918 4.555 1.00 75.00 99 PRO A N 1
ATOM 779 C CA . PRO A 1 99 ? 13.333 5.312 4.691 1.00 75.00 99 PRO A CA 1
ATOM 780 C C . PRO A 1 99 ? 13.254 3.976 5.454 1.00 75.00 99 PRO A C 1
ATOM 782 O O . PRO A 1 99 ? 12.398 3.784 6.326 1.00 75.00 99 PRO A O 1
ATOM 785 N N . GLY A 1 100 ? 14.171 3.056 5.141 1.00 72.38 100 GLY A N 1
ATOM 786 C CA . GLY A 1 100 ? 14.326 1.786 5.866 1.00 72.38 100 GLY A CA 1
ATOM 787 C C . GLY A 1 100 ? 13.165 0.800 5.688 1.00 72.38 100 GLY A C 1
ATOM 788 O O . GLY A 1 100 ? 12.837 0.060 6.613 1.00 72.38 100 GLY A O 1
ATOM 789 N N . LEU A 1 101 ? 12.497 0.810 4.533 1.00 76.50 101 LEU A N 1
ATOM 790 C CA . LEU A 1 101 ? 11.432 -0.142 4.214 1.00 76.50 101 LEU A CA 1
ATOM 791 C C . LEU A 1 101 ? 12.025 -1.493 3.794 1.00 76.50 101 LEU A C 1
ATOM 793 O O . LEU A 1 101 ? 12.208 -1.746 2.605 1.00 76.50 101 LEU A O 1
ATOM 797 N N . ARG A 1 102 ? 12.295 -2.367 4.773 1.00 79.56 102 ARG A N 1
ATOM 798 C CA . ARG A 1 102 ? 12.863 -3.713 4.551 1.00 79.56 102 ARG A CA 1
ATOM 799 C C . ARG A 1 102 ? 12.054 -4.548 3.558 1.00 79.56 102 ARG A C 1
ATOM 801 O O . ARG A 1 102 ? 12.621 -5.302 2.780 1.00 79.56 102 ARG A O 1
ATOM 808 N N . SER A 1 103 ? 10.734 -4.377 3.520 1.00 79.31 103 SER A N 1
ATOM 809 C CA . SER A 1 103 ? 9.880 -5.092 2.566 1.00 79.31 103 SER A CA 1
ATOM 810 C C . SER A 1 103 ? 10.223 -4.792 1.103 1.00 79.31 103 SER A C 1
ATOM 812 O O . SER A 1 103 ? 10.042 -5.654 0.248 1.00 79.31 103 SER A O 1
ATOM 814 N N . LEU A 1 104 ? 10.773 -3.610 0.796 1.00 82.62 104 LEU A N 1
ATOM 815 C CA . LEU A 1 104 ? 11.212 -3.277 -0.563 1.00 82.62 104 LEU A CA 1
ATOM 816 C C . LEU A 1 104 ? 12.499 -4.004 -0.985 1.00 82.62 104 LEU A C 1
ATOM 818 O O . LEU A 1 104 ? 12.828 -3.981 -2.166 1.00 82.62 104 LEU A O 1
ATOM 822 N N . GLU A 1 105 ? 13.210 -4.649 -0.055 1.00 83.81 105 GLU A N 1
ATOM 823 C CA . GLU A 1 105 ? 14.406 -5.459 -0.336 1.00 83.81 105 GLU A CA 1
ATOM 824 C C . GLU A 1 105 ? 14.058 -6.874 -0.828 1.00 83.81 105 GLU A C 1
ATOM 826 O O . GLU A 1 105 ? 14.950 -7.647 -1.165 1.00 83.81 105 GLU A O 1
ATOM 831 N N . ASN A 1 106 ? 12.772 -7.239 -0.877 1.00 86.62 106 ASN A N 1
ATOM 832 C CA . ASN A 1 106 ? 12.336 -8.530 -1.400 1.00 86.62 106 ASN A CA 1
ATOM 833 C C . ASN A 1 106 ? 12.663 -8.660 -2.900 1.00 86.62 106 ASN A C 1
ATOM 835 O O . ASN A 1 106 ? 12.290 -7.794 -3.689 1.00 86.62 106 ASN A O 1
ATOM 839 N N . ASP A 1 107 ? 13.258 -9.784 -3.310 1.00 87.44 107 ASP A N 1
ATOM 840 C CA . ASP A 1 107 ? 13.649 -10.050 -4.707 1.00 87.44 107 ASP A CA 1
ATOM 841 C C . ASP A 1 107 ? 12.482 -9.994 -5.714 1.00 87.44 107 ASP A C 1
ATOM 843 O O . ASP A 1 107 ? 12.692 -9.790 -6.910 1.00 87.44 107 ASP A O 1
ATOM 847 N N . ASN A 1 108 ? 11.239 -10.168 -5.250 1.00 88.81 108 ASN A N 1
ATOM 848 C CA . ASN A 1 108 ? 10.036 -10.088 -6.083 1.00 88.81 108 ASN A CA 1
ATOM 849 C C . ASN A 1 108 ? 9.492 -8.656 -6.228 1.00 88.81 108 ASN A C 1
ATOM 851 O O . ASN A 1 108 ? 8.465 -8.450 -6.879 1.00 88.81 108 ASN A O 1
ATOM 855 N N . VAL A 1 109 ? 10.152 -7.664 -5.626 1.00 90.25 109 VAL A N 1
ATOM 856 C CA . VAL A 1 109 ? 9.773 -6.252 -5.693 1.00 90.25 109 VAL A CA 1
ATOM 857 C C . VAL A 1 109 ? 10.707 -5.517 -6.648 1.00 90.25 109 VAL A C 1
ATOM 859 O O . VAL A 1 109 ? 11.922 -5.671 -6.635 1.00 90.25 109 VAL A O 1
ATOM 862 N N . THR A 1 110 ? 10.131 -4.674 -7.504 1.00 90.31 110 THR A N 1
ATOM 863 C CA . THR A 1 110 ? 10.888 -3.761 -8.366 1.00 90.31 110 THR A CA 1
ATOM 864 C C . THR A 1 110 ? 10.456 -2.333 -8.077 1.00 90.31 110 THR A C 1
ATOM 866 O O . THR A 1 110 ? 9.282 -1.996 -8.223 1.00 90.31 110 THR A O 1
ATOM 869 N N . VAL A 1 111 ? 11.408 -1.483 -7.690 1.00 87.81 111 VAL A N 1
ATOM 870 C CA . VAL A 1 111 ? 11.159 -0.063 -7.415 1.00 87.81 111 VAL A CA 1
ATOM 871 C C . VAL A 1 111 ? 11.454 0.758 -8.666 1.00 87.81 111 VAL A C 1
ATOM 873 O O . VAL A 1 111 ? 12.568 0.741 -9.188 1.00 87.81 111 VAL A O 1
ATOM 876 N N . LEU A 1 112 ? 10.454 1.504 -9.138 1.00 88.00 112 LEU A N 1
ATOM 877 C CA . LEU A 1 112 ? 10.581 2.418 -10.271 1.00 88.00 112 LEU A CA 1
ATOM 878 C C . LEU A 1 112 ? 10.491 3.862 -9.776 1.00 88.00 112 LEU A C 1
ATOM 880 O O . LEU A 1 112 ? 9.476 4.268 -9.216 1.00 88.00 112 LEU A O 1
ATOM 884 N N . VAL A 1 113 ? 11.545 4.645 -10.007 1.00 84.50 113 VAL A N 1
ATOM 885 C CA . VAL A 1 113 ? 11.585 6.073 -9.660 1.00 84.50 113 VAL A CA 1
ATOM 886 C C . VAL A 1 113 ? 11.390 6.897 -10.928 1.00 84.50 113 VAL A C 1
ATOM 888 O O . VAL A 1 113 ? 12.172 6.790 -11.873 1.00 84.50 113 VAL A O 1
ATOM 891 N N . ILE A 1 114 ? 10.337 7.715 -10.955 1.00 83.31 114 ILE A N 1
ATOM 892 C CA . ILE A 1 114 ? 9.970 8.529 -12.117 1.00 83.31 114 ILE A CA 1
ATOM 893 C C . ILE A 1 114 ? 10.466 9.962 -11.906 1.00 83.31 114 ILE A C 1
ATOM 895 O O . ILE A 1 114 ? 10.070 10.633 -10.956 1.00 83.31 114 ILE A O 1
ATOM 899 N N . PHE A 1 115 ? 11.293 10.449 -12.831 1.00 81.62 115 PHE A N 1
ATOM 900 C CA . PHE A 1 115 ? 11.754 11.837 -12.866 1.00 81.62 115 PHE A CA 1
ATOM 901 C C . PHE A 1 115 ? 11.028 12.593 -13.979 1.00 81.62 115 PHE A C 1
ATOM 903 O O . PHE A 1 115 ? 11.017 12.155 -15.129 1.00 81.62 115 PHE A O 1
ATOM 910 N N . ASN A 1 116 ? 10.438 13.742 -13.653 1.00 81.81 116 ASN A N 1
ATOM 911 C CA . ASN A 1 116 ? 9.749 14.593 -14.620 1.00 81.81 116 ASN A CA 1
ATOM 912 C C . ASN A 1 116 ? 10.259 16.037 -14.518 1.00 81.81 116 ASN A C 1
ATOM 914 O O . ASN A 1 116 ? 10.235 16.626 -13.440 1.00 81.81 116 ASN A O 1
ATOM 918 N N . GLY A 1 117 ? 10.710 16.612 -15.637 1.00 80.62 117 GLY A N 1
ATOM 919 C CA . GLY A 1 117 ? 11.109 18.019 -15.724 1.00 80.62 117 GLY A CA 1
ATOM 920 C C . GLY A 1 117 ? 12.201 18.304 -16.768 1.00 80.62 117 GLY A C 1
ATOM 921 O O . GLY A 1 117 ? 12.900 17.384 -17.209 1.00 80.62 117 GLY A O 1
ATOM 922 N N . PRO A 1 118 ? 12.383 19.578 -17.173 1.00 78.06 118 PRO A N 1
ATOM 923 C CA . PRO A 1 118 ? 13.498 19.985 -18.028 1.00 78.06 118 PRO A CA 1
ATOM 924 C C . PRO A 1 118 ? 14.832 19.637 -17.350 1.00 78.06 118 PRO A C 1
ATOM 926 O O . PRO A 1 118 ? 15.128 20.151 -16.276 1.00 78.06 118 PRO A O 1
ATOM 929 N N . GLY A 1 119 ? 15.624 18.748 -17.957 1.00 70.12 119 GLY A N 1
ATOM 930 C CA . GLY A 1 119 ? 16.887 18.260 -17.381 1.00 70.12 119 GLY A CA 1
ATOM 931 C C . GLY A 1 119 ? 16.828 16.873 -16.726 1.00 70.12 119 GLY A C 1
ATOM 932 O O . GLY A 1 119 ? 17.864 16.371 -16.312 1.00 70.12 119 GLY A O 1
ATOM 933 N N . ALA A 1 120 ? 15.675 16.194 -16.706 1.00 65.50 120 ALA A N 1
ATOM 934 C CA . ALA A 1 120 ? 15.589 14.795 -16.255 1.00 65.50 120 ALA A CA 1
ATOM 935 C C . ALA A 1 120 ? 16.398 13.809 -17.134 1.00 65.50 120 ALA A C 1
ATOM 937 O O . ALA A 1 120 ? 16.677 12.695 -16.710 1.00 65.50 120 ALA A O 1
ATOM 938 N N . MET A 1 121 ? 16.797 14.235 -18.341 1.00 57.81 121 MET A N 1
ATOM 939 C CA . MET A 1 121 ? 17.698 13.509 -19.249 1.00 57.81 121 MET A CA 1
ATOM 940 C C . MET A 1 121 ? 19.177 13.904 -19.115 1.00 57.81 121 MET A C 1
ATOM 942 O O . MET A 1 121 ? 19.987 13.526 -19.959 1.00 57.81 121 MET A O 1
ATOM 946 N N . ILE A 1 122 ? 19.550 14.690 -18.101 1.00 63.69 122 ILE A N 1
ATOM 947 C CA . ILE A 1 122 ? 20.969 14.845 -17.769 1.00 63.69 122 ILE A CA 1
ATOM 948 C C . ILE A 1 122 ? 21.463 13.464 -17.345 1.00 63.69 122 ILE A C 1
ATOM 950 O O . ILE A 1 122 ? 20.768 12.782 -16.595 1.00 63.69 122 ILE A O 1
ATOM 954 N N . ASP A 1 123 ? 22.624 13.066 -17.866 1.00 66.00 123 ASP A N 1
ATOM 955 C CA . ASP A 1 123 ? 23.337 11.828 -17.546 1.00 66.00 123 ASP A CA 1
ATOM 956 C C . ASP A 1 123 ? 23.654 11.808 -16.040 1.00 66.00 123 ASP A C 1
ATOM 958 O O . ASP A 1 123 ? 24.720 12.217 -15.579 1.00 66.00 123 ASP A O 1
ATOM 962 N N . MET A 1 124 ? 22.638 11.492 -15.240 1.00 67.19 124 MET A N 1
ATOM 963 C CA . MET A 1 124 ? 22.730 11.405 -13.798 1.00 67.19 124 MET A CA 1
ATOM 964 C C . MET A 1 124 ? 23.448 10.103 -13.509 1.00 67.19 124 MET A C 1
ATOM 966 O O . MET A 1 124 ? 22.896 9.020 -13.703 1.00 67.19 124 MET A O 1
ATOM 970 N N . ASP A 1 125 ? 24.676 10.210 -13.013 1.00 76.62 125 ASP A N 1
ATOM 971 C CA . ASP A 1 125 ? 25.389 9.066 -12.469 1.00 76.62 125 ASP A CA 1
ATOM 972 C C . ASP A 1 125 ? 24.744 8.657 -11.135 1.00 76.62 125 ASP A C 1
ATOM 974 O O . ASP A 1 125 ? 25.212 8.976 -10.037 1.00 76.62 125 ASP A O 1
ATOM 978 N N . ILE A 1 126 ? 23.618 7.949 -11.249 1.00 75.44 126 ILE A N 1
ATOM 979 C CA . ILE A 1 126 ? 22.854 7.416 -10.122 1.00 75.44 126 ILE A CA 1
ATOM 980 C C . ILE A 1 126 ? 23.749 6.517 -9.264 1.00 75.44 126 ILE A C 1
ATOM 982 O O . ILE A 1 126 ? 23.628 6.526 -8.042 1.00 75.44 126 ILE A O 1
ATOM 986 N N . SER A 1 127 ? 24.698 5.794 -9.868 1.00 75.44 127 SER A N 1
ATOM 987 C CA . SER A 1 127 ? 25.611 4.921 -9.127 1.00 75.44 127 SER A CA 1
ATOM 988 C C . SER A 1 127 ? 26.498 5.718 -8.173 1.00 75.44 127 SER A C 1
ATOM 990 O O . SER A 1 127 ? 26.704 5.302 -7.031 1.00 75.44 127 SER A O 1
ATOM 992 N N . SER A 1 128 ? 27.011 6.865 -8.615 1.00 80.38 128 SER A N 1
ATOM 993 C CA . SER A 1 128 ? 27.798 7.757 -7.761 1.00 80.38 128 SER A CA 1
ATOM 994 C C . SER A 1 128 ? 26.947 8.406 -6.668 1.00 80.38 128 SER A C 1
ATOM 996 O O . SER A 1 128 ? 27.346 8.381 -5.504 1.00 80.38 128 SER A O 1
ATOM 998 N N . ILE A 1 129 ? 25.738 8.876 -6.996 1.00 77.69 129 ILE A N 1
ATOM 999 C CA . ILE A 1 129 ? 24.808 9.468 -6.016 1.00 77.69 129 ILE A CA 1
ATOM 1000 C C . ILE A 1 129 ? 24.403 8.450 -4.939 1.00 77.69 129 ILE A C 1
ATOM 1002 O O . ILE A 1 129 ? 24.381 8.774 -3.750 1.00 77.69 129 ILE A O 1
ATOM 1006 N N . ILE A 1 130 ? 24.103 7.206 -5.327 1.00 78.44 130 ILE A N 1
ATOM 1007 C CA . ILE A 1 130 ? 23.771 6.133 -4.381 1.00 78.44 130 ILE A CA 1
ATOM 1008 C C . ILE A 1 130 ? 24.967 5.844 -3.474 1.00 78.44 130 ILE A C 1
ATOM 1010 O O . ILE A 1 130 ? 24.795 5.774 -2.261 1.00 78.44 130 ILE A O 1
ATOM 1014 N N . LYS A 1 131 ? 26.185 5.731 -4.022 1.00 78.81 131 LYS A N 1
ATOM 1015 C CA . LYS A 1 131 ? 27.399 5.482 -3.223 1.00 78.81 131 LYS A CA 1
ATOM 1016 C C . LYS A 1 131 ? 27.675 6.596 -2.216 1.00 78.81 131 LYS A C 1
ATOM 1018 O O . LYS A 1 131 ? 28.072 6.310 -1.088 1.00 78.81 131 LYS A O 1
ATOM 1023 N N . GLU A 1 132 ? 27.490 7.854 -2.606 1.00 79.50 132 GLU A N 1
ATOM 1024 C CA . GLU A 1 132 ? 27.644 8.995 -1.698 1.00 79.50 132 GLU A CA 1
ATOM 1025 C C . GLU A 1 132 ? 26.586 8.991 -0.595 1.00 79.50 132 GLU A C 1
ATOM 1027 O O . GLU A 1 132 ? 26.929 9.162 0.575 1.00 79.50 132 GLU A O 1
ATOM 1032 N N . ASN A 1 133 ? 25.322 8.726 -0.937 1.00 74.06 133 ASN A N 1
ATOM 1033 C CA . ASN A 1 133 ? 24.252 8.631 0.054 1.00 74.06 133 ASN A CA 1
ATOM 1034 C C . ASN A 1 133 ? 24.436 7.429 0.992 1.00 74.06 133 ASN A C 1
ATOM 1036 O O . ASN A 1 133 ? 24.288 7.590 2.199 1.00 74.06 133 ASN A O 1
ATOM 1040 N N . MET A 1 134 ? 24.843 6.260 0.492 1.00 74.69 134 MET A N 1
ATOM 1041 C CA . MET A 1 134 ? 25.159 5.101 1.337 1.00 74.69 134 MET A CA 1
ATOM 1042 C C . MET A 1 134 ? 26.284 5.410 2.327 1.00 74.69 134 MET A C 1
ATOM 1044 O O . MET A 1 134 ? 26.163 5.083 3.499 1.00 74.69 134 MET A O 1
ATOM 1048 N N . LYS A 1 135 ? 27.351 6.101 1.899 1.00 77.12 135 LYS A N 1
ATOM 1049 C CA . LYS A 1 135 ? 28.408 6.561 2.818 1.00 77.12 135 LYS A CA 1
ATOM 1050 C C . LYS A 1 135 ? 27.888 7.564 3.840 1.00 77.12 135 LYS A C 1
ATOM 1052 O O . LYS A 1 135 ? 28.281 7.521 4.998 1.00 77.12 135 LYS A O 1
ATOM 1057 N N . LYS A 1 136 ? 27.029 8.489 3.407 1.00 75.44 136 LYS A N 1
ATOM 1058 C CA . LYS A 1 136 ? 26.456 9.511 4.282 1.00 75.44 136 LYS A CA 1
ATOM 1059 C C . LYS A 1 136 ? 25.586 8.890 5.367 1.00 75.44 136 LYS A C 1
ATOM 1061 O O . LYS A 1 136 ? 25.631 9.380 6.484 1.00 75.44 136 LYS A O 1
ATOM 1066 N N . TYR A 1 137 ? 24.833 7.841 5.053 1.00 67.19 137 TYR A N 1
ATOM 1067 C CA . TYR A 1 137 ? 23.896 7.201 5.974 1.00 67.19 137 TYR A CA 1
ATOM 1068 C C . TYR A 1 137 ? 24.413 5.889 6.580 1.00 67.19 137 TYR A C 1
ATOM 1070 O O . TYR A 1 137 ? 23.671 5.267 7.327 1.00 67.19 137 TYR A O 1
ATOM 1078 N N . SER A 1 138 ? 25.664 5.481 6.325 1.00 67.25 138 SER A N 1
ATOM 1079 C CA . SER A 1 138 ? 26.220 4.209 6.826 1.00 67.25 138 SER A CA 1
ATOM 1080 C C . SER A 1 138 ? 26.078 4.061 8.344 1.00 67.25 138 SER A C 1
ATOM 1082 O O . SER A 1 138 ? 25.696 3.005 8.825 1.00 67.25 138 SER A O 1
ATOM 1084 N N . HIS A 1 139 ? 26.263 5.163 9.075 1.00 69.38 139 HIS A N 1
ATOM 1085 C CA . HIS A 1 139 ? 26.141 5.223 10.531 1.00 69.38 139 HIS A CA 1
ATOM 1086 C C . HIS A 1 139 ? 24.725 4.945 11.064 1.00 69.38 139 HIS A C 1
ATOM 1088 O O . HIS A 1 139 ? 24.597 4.558 12.213 1.00 69.38 139 HIS A O 1
ATOM 1094 N N . LEU A 1 140 ? 23.668 5.129 10.261 1.00 60.03 140 LEU A N 1
ATOM 1095 C CA . LEU A 1 140 ? 22.297 4.771 10.659 1.00 60.03 140 LEU A CA 1
ATOM 1096 C C . LEU A 1 140 ? 21.999 3.276 10.499 1.00 60.03 140 LEU A C 1
ATOM 1098 O O . LEU A 1 140 ? 20.996 2.805 11.026 1.00 60.03 140 LEU A O 1
ATOM 1102 N N . PHE A 1 141 ? 22.827 2.546 9.750 1.00 54.56 141 PHE A N 1
ATOM 1103 C CA . PHE A 1 141 ? 22.682 1.103 9.562 1.00 54.56 141 PHE A CA 1
ATOM 1104 C C . PHE A 1 141 ? 23.553 0.306 10.546 1.00 54.56 141 PHE A C 1
ATOM 1106 O O . PHE A 1 141 ? 23.186 -0.811 10.891 1.00 54.56 141 PHE A O 1
ATOM 1113 N N . ASP A 1 142 ? 24.633 0.901 11.067 1.00 53.84 142 ASP A N 1
ATOM 1114 C CA . ASP A 1 142 ? 25.500 0.297 12.093 1.00 53.84 142 ASP A CA 1
ATOM 1115 C C . ASP A 1 142 ? 24.800 0.141 13.468 1.00 53.84 142 ASP A C 1
ATOM 1117 O O . ASP A 1 142 ? 25.168 -0.725 14.266 1.00 53.84 142 ASP A O 1
ATOM 1121 N N . ASP A 1 143 ? 23.765 0.945 13.742 1.00 50.03 143 ASP A N 1
ATOM 1122 C CA . ASP A 1 143 ? 22.966 0.868 14.977 1.00 50.03 143 ASP A CA 1
ATOM 1123 C C . ASP A 1 143 ? 21.899 -0.244 14.932 1.00 50.03 143 ASP A C 1
ATOM 1125 O O . ASP A 1 143 ? 21.368 -0.633 15.967 1.00 50.03 143 ASP A O 1
ATOM 1129 N N . ILE A 1 144 ? 21.591 -0.788 13.749 1.00 50.12 144 ILE A N 1
ATOM 1130 C CA . ILE A 1 144 ? 20.545 -1.810 13.575 1.00 50.12 144 ILE A CA 1
ATOM 1131 C C . ILE A 1 144 ? 21.084 -3.220 13.869 1.00 50.12 144 ILE A C 1
ATOM 1133 O O . ILE A 1 144 ? 20.336 -4.071 14.345 1.00 50.12 144 ILE A O 1
ATOM 1137 N N . ASP A 1 145 ? 22.379 -3.457 13.645 1.00 44.78 145 ASP A N 1
ATOM 1138 C CA . ASP A 1 145 ? 23.025 -4.755 13.899 1.00 44.78 145 ASP A CA 1
ATOM 1139 C C . ASP A 1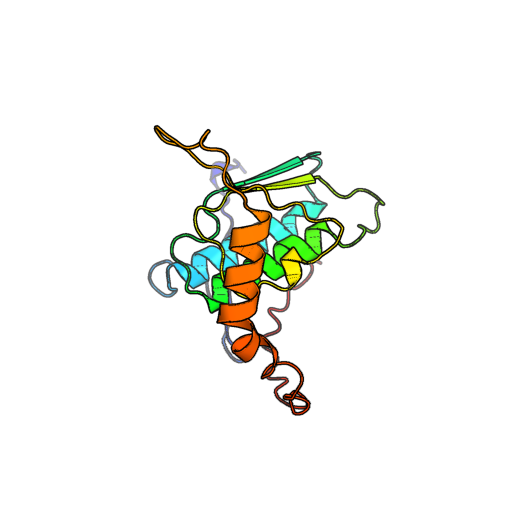 145 ? 23.466 -4.943 15.367 1.00 44.78 145 ASP A C 1
ATOM 1141 O O . ASP A 1 145 ? 23.827 -6.052 15.762 1.00 44.78 145 ASP A O 1
ATOM 1145 N N . ASN A 1 146 ? 23.426 -3.885 16.188 1.00 38.56 146 ASN A N 1
ATOM 1146 C CA . ASN A 1 146 ? 23.742 -3.949 17.623 1.00 38.56 146 ASN A CA 1
ATOM 1147 C C . ASN A 1 146 ? 22.510 -4.075 18.530 1.00 38.56 146 ASN A C 1
ATOM 1149 O O . ASN A 1 146 ? 22.673 -4.286 19.731 1.00 38.56 146 ASN A O 1
ATOM 1153 N N . ASP A 1 147 ? 21.296 -4.001 17.981 1.00 42.97 147 ASP A N 1
ATOM 1154 C CA . ASP A 1 147 ? 20.061 -4.222 18.735 1.00 42.97 147 ASP A CA 1
ATOM 1155 C C . ASP A 1 147 ? 19.698 -5.719 18.726 1.00 42.97 147 ASP A C 1
ATOM 1157 O O . ASP A 1 147 ? 18.689 -6.167 18.182 1.00 42.97 147 ASP A O 1
ATOM 1161 N N . SER A 1 148 ? 20.560 -6.530 19.347 1.00 38.28 148 SER A N 1
ATOM 1162 C CA . SER A 1 148 ? 20.239 -7.910 19.742 1.00 38.28 148 SER A CA 1
ATOM 1163 C C . SER A 1 148 ? 19.257 -7.987 20.922 1.00 38.28 148 SER A C 1
ATOM 1165 O O . SER A 1 148 ? 19.006 -9.078 21.423 1.00 38.28 148 SER A O 1
ATOM 1167 N N . ASP A 1 149 ? 18.688 -6.856 21.349 1.00 38.09 149 ASP A N 1
ATOM 1168 C CA . ASP A 1 149 ? 17.765 -6.749 22.483 1.00 38.09 149 ASP A CA 1
ATOM 1169 C C . ASP A 1 149 ? 16.295 -6.549 22.054 1.00 38.09 149 ASP A C 1
ATOM 1171 O O . ASP A 1 149 ? 15.464 -6.112 22.848 1.00 38.09 149 ASP 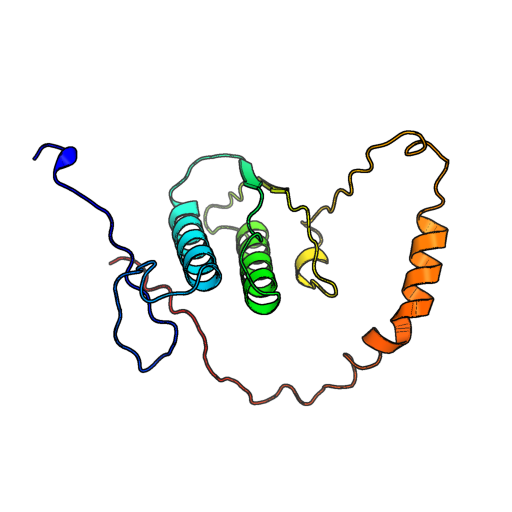A O 1
ATOM 1175 N N . ILE A 1 150 ? 15.917 -6.948 20.831 1.00 42.78 150 ILE A N 1
ATOM 1176 C CA . ILE A 1 150 ? 14.499 -7.157 20.469 1.00 42.78 150 ILE A CA 1
ATOM 1177 C C . ILE A 1 150 ? 14.099 -8.612 20.779 1.00 42.78 150 ILE A C 1
ATOM 1179 O O . ILE A 1 150 ? 13.571 -9.342 19.944 1.00 42.78 150 ILE A O 1
ATOM 1183 N N . GLU A 1 151 ? 14.358 -9.051 22.009 1.00 43.41 151 GLU A N 1
ATOM 1184 C CA . GLU A 1 151 ? 13.589 -10.114 22.653 1.00 43.41 151 GLU A CA 1
ATOM 1185 C C . GLU A 1 151 ? 12.799 -9.469 23.800 1.00 43.41 151 GLU A C 1
ATOM 1187 O O . GLU A 1 151 ? 13.377 -9.020 24.788 1.00 43.41 151 GLU A O 1
ATOM 1192 N N . ASN A 1 152 ? 11.466 -9.490 23.674 1.00 34.78 152 ASN A N 1
ATOM 1193 C CA . ASN A 1 152 ? 10.444 -9.087 24.659 1.00 34.78 152 ASN A CA 1
ATOM 1194 C C . ASN A 1 152 ? 9.856 -7.669 24.571 1.00 34.78 152 ASN A C 1
ATOM 1196 O O . ASN A 1 152 ? 9.709 -6.996 25.588 1.00 34.78 152 ASN A O 1
ATOM 1200 N N . ASP A 1 153 ? 9.343 -7.288 23.402 1.00 35.34 153 ASP A N 1
ATOM 1201 C CA . ASP A 1 153 ? 8.098 -6.506 23.382 1.00 35.34 153 ASP A CA 1
ATOM 1202 C C . ASP A 1 153 ? 7.118 -7.110 22.364 1.00 35.34 153 ASP A C 1
ATOM 1204 O O . ASP A 1 153 ? 6.758 -6.520 21.349 1.00 35.34 153 ASP A O 1
ATOM 1208 N N . GLN A 1 154 ? 6.712 -8.356 22.639 1.00 35.94 154 GLN A N 1
ATOM 1209 C CA . GLN A 1 154 ? 5.406 -8.867 22.216 1.00 35.94 154 GLN A CA 1
ATOM 1210 C C . GLN A 1 154 ? 4.336 -8.146 23.048 1.00 35.94 154 GLN A C 1
ATOM 1212 O O . GLN A 1 154 ? 3.714 -8.718 23.940 1.00 35.94 154 GLN A O 1
ATOM 1217 N N . SER A 1 155 ? 4.139 -6.856 22.794 1.00 37.59 155 SER A N 1
ATOM 1218 C CA . SER A 1 155 ? 2.796 -6.309 22.893 1.00 37.59 155 SER A CA 1
ATOM 1219 C C . SER A 1 155 ? 2.123 -6.683 21.582 1.00 37.59 155 SER A C 1
ATOM 1221 O O . SER A 1 155 ? 2.379 -6.096 20.532 1.00 37.59 155 SER A O 1
ATOM 1223 N N . ASP A 1 156 ? 1.348 -7.763 21.653 1.00 34.94 156 ASP A N 1
ATOM 1224 C CA . ASP A 1 156 ? 0.528 -8.308 20.581 1.00 34.94 156 ASP A CA 1
ATOM 1225 C C . ASP A 1 156 ? -0.475 -7.254 20.077 1.00 34.94 156 ASP A C 1
ATOM 1227 O O . ASP A 1 156 ? -1.664 -7.351 20.342 1.00 34.94 156 ASP A O 1
ATOM 1231 N N . ASP A 1 157 ? -0.048 -6.258 19.303 1.00 38.12 157 ASP A N 1
ATOM 1232 C CA . ASP A 1 157 ? -0.938 -5.529 18.392 1.00 38.12 157 ASP A CA 1
ATOM 1233 C C . ASP A 1 157 ? -1.122 -6.371 17.109 1.00 38.12 157 ASP A C 1
ATOM 1235 O O . ASP A 1 157 ? -1.025 -5.892 15.973 1.00 38.12 157 ASP A O 1
ATOM 1239 N N . GLU A 1 158 ? -1.355 -7.677 17.284 1.00 33.38 158 GLU A N 1
ATOM 1240 C CA . GLU A 1 158 ? -1.902 -8.524 16.239 1.00 33.38 158 GLU A CA 1
ATOM 1241 C C . GLU A 1 158 ? -3.328 -8.038 15.989 1.00 33.38 158 GLU A C 1
ATOM 1243 O O . GLU A 1 158 ? -4.258 -8.322 16.741 1.00 33.38 158 GLU A O 1
ATOM 1248 N N . ILE A 1 159 ? -3.515 -7.289 14.903 1.00 41.22 159 ILE A N 1
ATOM 1249 C CA . ILE A 1 159 ? -4.844 -7.121 14.322 1.00 41.22 159 ILE A CA 1
ATOM 1250 C C . ILE A 1 159 ? -5.305 -8.528 13.927 1.00 41.22 159 ILE A C 1
ATOM 1252 O O . ILE A 1 159 ? -4.925 -9.040 12.872 1.00 41.22 159 ILE A O 1
ATOM 1256 N N . GLN A 1 160 ? -6.085 -9.171 14.798 1.00 35.06 160 GLN A N 1
ATOM 1257 C CA . GLN A 1 160 ? -6.713 -10.452 14.513 1.00 35.06 160 GLN A CA 1
ATOM 1258 C C . GLN A 1 160 ? -7.701 -10.262 13.365 1.00 35.06 160 GLN A C 1
ATOM 1260 O O . GLN A 1 160 ? -8.792 -9.711 13.528 1.00 35.06 160 GLN A O 1
ATOM 1265 N N . ILE A 1 161 ? -7.317 -10.740 12.185 1.00 40.22 161 ILE A N 1
ATOM 1266 C CA . ILE A 1 161 ? -8.248 -10.951 11.085 1.00 40.22 161 ILE A CA 1
ATOM 1267 C C . ILE A 1 161 ? -9.039 -12.207 11.448 1.00 40.22 161 ILE A C 1
ATOM 1269 O O . ILE A 1 161 ? -8.557 -13.327 11.300 1.00 40.22 161 ILE A O 1
ATOM 1273 N N . ILE A 1 162 ? -10.237 -12.013 11.997 1.00 36.38 162 ILE A N 1
ATOM 1274 C CA . ILE A 1 162 ? -11.181 -13.104 12.235 1.00 36.38 162 ILE A CA 1
ATOM 1275 C C . ILE A 1 162 ? -11.614 -13.620 10.859 1.00 36.38 162 ILE A C 1
ATOM 1277 O O . ILE A 1 162 ? -12.255 -12.890 10.100 1.00 36.38 162 ILE A O 1
ATOM 1281 N N . GLU A 1 163 ? -11.242 -14.856 10.519 1.00 25.34 163 GLU A N 1
ATOM 1282 C CA . GLU A 1 163 ? -11.711 -15.488 9.286 1.00 25.34 163 GLU A CA 1
ATOM 1283 C C . GLU A 1 163 ? -13.241 -15.657 9.317 1.00 25.34 163 GLU A C 1
ATOM 1285 O O . GLU A 1 163 ? -13.808 -15.991 10.365 1.00 25.34 163 GLU A O 1
ATOM 1290 N N . PRO A 1 164 ? -13.939 -15.415 8.193 1.00 29.75 164 PRO A N 1
ATOM 1291 C CA . PRO A 1 164 ? -15.378 -15.615 8.126 1.00 29.75 164 PRO A CA 1
ATOM 1292 C C . PRO A 1 164 ? -15.715 -17.108 8.259 1.00 29.75 164 PRO A C 1
ATOM 1294 O O . PRO A 1 164 ? -15.162 -17.941 7.541 1.00 29.75 164 PRO A O 1
ATOM 1297 N N . VAL A 1 165 ? -16.633 -17.421 9.181 1.00 34.19 165 VAL A N 1
ATOM 1298 C CA . VAL A 1 165 ? -17.251 -18.751 9.359 1.00 34.19 165 VAL A CA 1
ATOM 1299 C C . VAL A 1 165 ? -18.162 -19.092 8.183 1.00 34.19 165 VAL A C 1
ATOM 1301 O O . VAL A 1 165 ? -18.932 -18.196 7.765 1.00 34.19 165 VAL A O 1
#

pLDDT: mean 74.69, std 16.72, range [25.34, 93.19]

Secondary structure (DSSP, 8-state):
--GGG-----EE-SSTTSPPEE--TTTS-HHHHHHHHHHHHHHTGGG---SEEEEESTTTT--HHHHHHHHHHHHHHHHSPPTTS---EEEEE-S---TT-GGGGSTT--------STTTTS---HHHHHHHHHHHHHHHHTTTSS-TT-SS-------------

Solvent-accessible surface area (backbone atoms only — not comparable to full-atom values): 11022 Å² total; per-residue (Å²): 132,65,77,88,83,63,85,88,84,58,66,47,58,97,48,94,89,50,74,74,36,72,77,40,84,90,82,45,55,67,31,59,51,50,54,53,51,51,53,53,54,56,70,49,44,88,79,53,91,57,68,56,46,80,46,66,61,81,57,71,68,40,55,75,67,59,39,49,53,52,49,43,50,52,47,49,65,52,68,46,82,37,96,85,74,64,64,50,47,77,47,81,45,63,99,73,80,74,84,88,56,68,61,66,71,39,90,89,51,82,90,82,87,86,76,85,62,98,67,60,82,53,89,69,60,57,70,60,54,50,54,52,49,50,64,72,48,44,73,70,56,62,61,62,79,69,58,83,73,82,72,85,77,83,70,77,81,67,80,77,79,78,75,87,129

Mean predicted aligned error: 12.53 Å

Radius of gyration: 19.92 Å; Cα contacts (8 Å, |Δi|>4): 100; chains: 1; bounding box: 64×42×45 Å

Foldseek 3Di:
DPPVVDDDWDFDDQAPPDDTDTDDPVPDFPLVNLLSVLVVVLVCPVVDPDQEDEAEQSCPRHDPVSSLVSVLVVLCSQVDQDPVNHHHHYHYYHPDDDPPNVSCVDPVHDDDDDDDDDCPPPPPPVVVVVVVVCVVCVVVVVVVVPCPVPPDPPPPSPPDPDDDD

Sequence (165 aa):
GKLIDYEIQLNVSFRNESDLVELSGLRHSGGERAVSTIMYLMALQDMTASPFRVVDEINQGMDERNERLVLDRIVQNCCTISPSGYNPQYFLVTPKLLPGLRSLENDNVTVLVIFNGPGAMIDMDISSIIKENMKKYSHLFDDIDNDSDIENDQSDDEIQIIEPV

Nearest PDB structures (foldseek):
  7tve-assembly1_E  TM=8.107E-01  e=2.517E-08  Saccharomyces cerevisiae W303
  8wjn-assembly1_A  TM=8.061E-01  e=9.900E-08  Saccharomyces cerevisiae S288C
  1xex-assembly1_B-2  TM=6.771E-01  e=4.454E-04  Pyrococcus furiosus
  5cb5-assembly14_M  TM=5.601E-01  e=9.781E-01  Escherichia coli K-12
  5zdc-assembly5_L  TM=4.581E-01  e=1.759E+00  Deinococcus radiodurans R1 = ATCC 13939 = DSM 20539